Protein AF-A0A8J9X2H6-F1 (afdb_monomer_lite)

Radius of gyration: 28.1 Å; chains: 1; bounding box: 80×63×54 Å

Sequence (136 aa):
MGRGGGTNQHAGNLWYRALLQHYRLAYTQAPKFDKAQLARNLTNYIRLCGGRFLQKGTLAQPPGAVSVHRHGNGGDCYYEVGDVRARLKVTQVLREEPPNTRKRRRTRTEEETTNAPLTAAAMFEQHQQQSSAQKR

Secondary structure (DSSP, 8-state):
----HHHHTSHHHHHHHHHHHHHHHHHHHS-HHHHHHHHHHHHHHHHHTT---EEEE-SSPPTT---EEE-STT--EEEEPPHHHHHHHHHHHHHSPPTTSTTSSSSSSSSSSS-----HHHHHHHHHHHHTSS--

Organism: Phaeodactylum tricornutum (NCBI:txid2850)

Structure (mmCIF, N/CA/C/O backbone):
data_AF-A0A8J9X2H6-F1
#
_entry.id   AF-A0A8J9X2H6-F1
#
loop_
_atom_site.group_PDB
_atom_site.id
_atom_site.type_symbol
_atom_site.label_atom_id
_atom_site.label_alt_id
_atom_site.label_comp_id
_atom_site.label_asym_id
_atom_site.label_entity_id
_atom_site.label_seq_id
_atom_site.pdbx_PDB_ins_code
_atom_site.Cartn_x
_atom_site.Cartn_y
_atom_site.Cartn_z
_atom_site.occupancy
_atom_site.B_iso_or_equiv
_atom_site.auth_seq_id
_atom_site.auth_comp_id
_atom_site.auth_asym_id
_atom_site.auth_atom_id
_atom_site.pdbx_PDB_model_num
ATOM 1 N N . MET A 1 1 ? 10.803 5.133 -2.385 1.00 54.25 1 MET A N 1
ATOM 2 C CA . MET A 1 1 ? 9.965 4.868 -3.575 1.00 54.25 1 MET A CA 1
ATOM 3 C C . MET A 1 1 ? 9.323 6.165 -4.038 1.00 54.25 1 MET A C 1
ATOM 5 O O . MET A 1 1 ? 8.694 6.838 -3.234 1.00 54.25 1 MET A O 1
ATOM 9 N N . GLY A 1 2 ? 9.618 6.558 -5.277 1.00 45.28 2 GLY A N 1
ATOM 10 C CA . GLY A 1 2 ? 9.541 7.938 -5.756 1.00 45.28 2 GLY A CA 1
ATOM 11 C C . GLY A 1 2 ? 8.137 8.531 -5.865 1.00 45.28 2 GLY A C 1
ATOM 12 O O . GLY A 1 2 ? 7.174 7.853 -6.212 1.00 45.28 2 GLY A O 1
ATOM 13 N N . ARG A 1 3 ? 8.065 9.840 -5.616 1.00 51.09 3 ARG A N 1
ATOM 14 C CA . ARG A 1 3 ? 6.912 10.720 -5.851 1.00 51.09 3 ARG A CA 1
ATOM 15 C C . ARG A 1 3 ? 6.982 11.343 -7.260 1.00 51.09 3 ARG A C 1
ATOM 17 O O . ARG A 1 3 ? 6.713 12.524 -7.420 1.00 51.09 3 ARG A O 1
ATOM 24 N N . GLY A 1 4 ? 7.419 10.576 -8.263 1.00 58.62 4 GLY A N 1
ATOM 25 C CA . GLY A 1 4 ? 7.550 11.045 -9.649 1.00 58.62 4 GLY A CA 1
ATOM 26 C C . GLY A 1 4 ? 6.244 10.891 -10.434 1.00 58.62 4 GLY A C 1
ATOM 27 O O . GLY A 1 4 ? 5.536 9.898 -10.257 1.00 58.62 4 GLY A O 1
ATOM 28 N N . GLY A 1 5 ? 5.924 11.854 -11.305 1.00 57.06 5 GLY A N 1
ATOM 29 C CA . GLY A 1 5 ? 4.678 11.878 -12.088 1.00 57.06 5 GLY A CA 1
ATOM 30 C C . GLY A 1 5 ? 4.460 10.637 -12.966 1.00 57.06 5 GLY A C 1
ATOM 31 O O . GLY A 1 5 ? 3.371 10.072 -12.946 1.00 57.06 5 GLY A O 1
ATOM 32 N N . GLY A 1 6 ? 5.508 10.145 -13.641 1.00 64.56 6 GLY A N 1
ATOM 33 C CA . GLY A 1 6 ? 5.401 9.017 -14.580 1.00 64.56 6 GLY A CA 1
ATOM 34 C C . GLY A 1 6 ? 5.119 7.658 -13.927 1.00 64.56 6 GLY A C 1
ATOM 35 O O . GLY A 1 6 ? 4.349 6.860 -14.449 1.00 64.56 6 GLY A O 1
ATOM 36 N N . THR A 1 7 ? 5.669 7.385 -12.740 1.00 71.81 7 THR A N 1
ATOM 37 C CA . THR A 1 7 ? 5.435 6.101 -12.052 1.00 71.81 7 THR A CA 1
ATOM 38 C C . THR A 1 7 ? 4.020 6.017 -11.478 1.00 71.81 7 THR A C 1
ATOM 40 O O . THR A 1 7 ? 3.445 4.934 -11.416 1.00 71.81 7 THR A O 1
ATOM 43 N N . ASN A 1 8 ? 3.427 7.144 -11.074 1.00 72.50 8 ASN A N 1
ATOM 44 C CA . ASN A 1 8 ? 2.105 7.155 -10.441 1.00 72.50 8 ASN A CA 1
ATOM 45 C C . ASN A 1 8 ? 0.957 6.766 -11.387 1.00 72.50 8 ASN A C 1
ATOM 47 O O . ASN A 1 8 ? -0.059 6.282 -10.895 1.00 72.50 8 ASN A O 1
ATOM 51 N N . GLN A 1 9 ? 1.115 6.957 -12.699 1.00 80.19 9 GLN A N 1
ATOM 52 C CA . GLN A 1 9 ? 0.076 6.677 -13.701 1.00 80.19 9 GLN A CA 1
ATOM 53 C C . GLN A 1 9 ? 0.124 5.253 -14.273 1.00 80.19 9 GLN A C 1
ATOM 55 O O . GLN A 1 9 ? -0.757 4.867 -15.032 1.00 80.19 9 GLN A O 1
ATOM 60 N N . HIS A 1 10 ? 1.120 4.447 -13.901 1.00 84.69 10 HIS A N 1
ATOM 61 C CA . HIS A 1 10 ? 1.201 3.060 -14.350 1.00 84.69 10 HIS A CA 1
ATOM 62 C C . HIS A 1 10 ? -0.031 2.261 -13.889 1.00 84.69 10 HIS A C 1
ATOM 64 O O . HIS A 1 10 ? -0.386 2.318 -12.708 1.00 84.69 10 HIS A O 1
ATOM 70 N N . ALA A 1 11 ? -0.634 1.462 -14.777 1.00 86.44 11 ALA A N 1
ATOM 71 C CA . ALA A 1 11 ? -1.853 0.689 -14.502 1.00 86.44 11 ALA A CA 1
ATOM 72 C C . ALA A 1 11 ? -1.771 -0.122 -13.194 1.00 86.44 11 ALA A C 1
ATOM 74 O O . ALA A 1 11 ? -2.668 -0.050 -12.355 1.00 86.44 11 ALA A O 1
ATOM 75 N N . GLY A 1 12 ? -0.643 -0.800 -12.953 1.00 88.12 12 GLY A N 1
ATOM 76 C CA . GLY A 1 12 ? -0.418 -1.538 -11.703 1.00 88.12 12 GLY A CA 1
ATOM 77 C C . GLY A 1 12 ? -0.431 -0.657 -10.444 1.00 88.12 12 GLY A C 1
ATOM 78 O O . GLY A 1 12 ? -0.926 -1.080 -9.405 1.00 88.12 12 GLY A O 1
ATOM 79 N N . ASN A 1 13 ? 0.053 0.588 -10.526 1.00 88.94 13 ASN A N 1
ATOM 80 C CA . ASN A 1 13 ? 0.032 1.525 -9.399 1.00 88.94 13 ASN A CA 1
ATOM 81 C C . ASN A 1 13 ? -1.357 2.150 -9.188 1.00 88.94 13 ASN A C 1
ATOM 83 O O . ASN A 1 13 ? -1.709 2.448 -8.046 1.00 88.94 13 ASN A O 1
ATOM 87 N N . LEU A 1 14 ? -2.149 2.317 -10.252 1.00 88.81 14 LEU A N 1
ATOM 88 C CA . LEU A 1 14 ? -3.553 2.731 -10.164 1.00 88.81 14 LEU A CA 1
ATOM 89 C C . LEU A 1 14 ? -4.400 1.646 -9.490 1.00 88.81 14 LEU A C 1
ATOM 91 O O . LEU A 1 14 ? -5.062 1.927 -8.491 1.00 88.81 14 LEU A O 1
ATOM 95 N N . TRP A 1 15 ? -4.300 0.403 -9.971 1.00 91.50 15 TRP A N 1
ATOM 96 C CA . TRP A 1 15 ? -4.974 -0.753 -9.377 1.00 91.50 15 TRP A CA 1
ATOM 97 C C . TRP A 1 15 ? -4.586 -0.939 -7.906 1.00 91.50 15 TRP A C 1
ATOM 99 O O . TRP A 1 15 ? -5.450 -1.041 -7.039 1.00 91.50 15 TRP A O 1
ATOM 109 N N . TYR A 1 16 ? -3.286 -0.875 -7.605 1.00 91.12 16 TYR A N 1
ATOM 110 C CA . TYR A 1 16 ? -2.761 -0.948 -6.243 1.00 91.12 16 TYR A CA 1
ATOM 111 C C . TYR A 1 16 ? -3.386 0.102 -5.308 1.00 91.12 16 TYR A C 1
ATOM 113 O O . TYR A 1 16 ? -3.771 -0.217 -4.183 1.00 91.12 16 TYR A O 1
ATOM 121 N N . ARG A 1 17 ? -3.515 1.357 -5.759 1.00 89.75 17 ARG A N 1
ATOM 122 C CA . ARG A 1 17 ? -4.131 2.428 -4.959 1.00 89.75 17 ARG A CA 1
ATOM 123 C C . ARG A 1 17 ? -5.633 2.222 -4.783 1.00 89.75 17 ARG A C 1
ATOM 125 O O . ARG A 1 17 ? -6.123 2.433 -3.678 1.00 89.75 17 ARG A O 1
ATOM 132 N N . ALA A 1 18 ? -6.341 1.808 -5.834 1.00 90.00 18 ALA A N 1
ATOM 133 C CA . ALA A 1 18 ? -7.770 1.510 -5.763 1.00 90.00 18 ALA A CA 1
ATOM 134 C C . ALA A 1 18 ? -8.047 0.387 -4.753 1.00 90.00 18 ALA A C 1
ATOM 136 O O . ALA A 1 18 ? -8.854 0.562 -3.843 1.00 90.00 18 ALA A O 1
ATOM 137 N N . LEU A 1 19 ? -7.284 -0.709 -4.833 1.00 93.12 19 LEU A N 1
ATOM 138 C CA . LEU A 1 19 ? -7.353 -1.818 -3.887 1.00 93.12 19 LEU A CA 1
ATOM 139 C C . LEU A 1 19 ? -7.182 -1.332 -2.442 1.00 93.12 19 LEU A C 1
ATOM 141 O O . LEU A 1 19 ? -8.035 -1.584 -1.597 1.00 93.12 19 LEU A O 1
ATOM 145 N N . LEU A 1 20 ? -6.106 -0.598 -2.144 1.00 92.56 20 LEU A N 1
ATOM 146 C CA . LEU A 1 20 ? -5.853 -0.134 -0.777 1.00 92.56 20 LEU A CA 1
ATOM 147 C C . LEU A 1 20 ? -6.887 0.882 -0.283 1.00 92.56 20 LEU A C 1
ATOM 149 O O . LEU A 1 20 ? -7.167 0.924 0.914 1.00 92.56 20 LEU A O 1
ATOM 153 N N . GLN A 1 21 ? -7.484 1.667 -1.179 1.00 90.81 21 GLN A N 1
ATOM 154 C CA . GLN A 1 21 ? -8.560 2.584 -0.821 1.00 90.81 21 GLN A CA 1
ATOM 155 C C . GLN A 1 21 ? -9.797 1.832 -0.306 1.00 90.81 21 GLN A C 1
ATOM 157 O O . GLN A 1 21 ? -10.403 2.284 0.665 1.00 90.81 21 GLN A O 1
ATOM 162 N N . HIS A 1 22 ? -10.130 0.672 -0.883 1.00 91.62 22 HIS A N 1
ATOM 163 C CA . HIS A 1 22 ? -11.238 -0.164 -0.406 1.00 91.62 22 HIS A CA 1
ATOM 164 C C . HIS A 1 22 ? -11.007 -0.698 1.017 1.00 91.62 22 HIS A C 1
ATOM 166 O O . HIS A 1 22 ? -11.924 -0.697 1.833 1.00 91.62 22 HIS A O 1
ATOM 172 N N . TYR A 1 23 ? -9.772 -1.080 1.356 1.00 91.81 23 TYR A N 1
ATOM 173 C CA . TYR A 1 23 ? -9.428 -1.613 2.685 1.00 91.81 23 TYR A CA 1
ATOM 174 C C . TYR A 1 23 ? -9.074 -0.541 3.723 1.00 91.81 23 TYR A C 1
ATOM 176 O O . TYR A 1 23 ? -8.824 -0.861 4.888 1.00 91.81 23 TYR A O 1
ATOM 184 N N . ARG A 1 24 ? -9.056 0.739 3.334 1.00 90.44 24 ARG A N 1
ATOM 185 C CA . ARG A 1 24 ? -8.646 1.840 4.212 1.00 90.44 24 ARG A CA 1
ATOM 186 C C . ARG A 1 24 ? -9.519 1.938 5.460 1.00 90.44 24 ARG A C 1
ATOM 188 O O . ARG A 1 24 ? -8.981 2.054 6.556 1.00 90.44 24 ARG A O 1
ATOM 195 N N . LEU A 1 25 ? -10.842 1.871 5.302 1.00 89.81 25 LEU A N 1
ATOM 196 C CA . LEU A 1 25 ? -11.776 1.992 6.425 1.00 89.81 25 LEU A CA 1
ATOM 197 C C . LEU A 1 25 ? -11.553 0.876 7.455 1.00 89.81 25 LEU A C 1
ATOM 199 O O . LEU A 1 25 ? -11.395 1.161 8.642 1.00 89.81 25 LEU A O 1
ATOM 203 N N . ALA A 1 26 ? -11.432 -0.366 6.976 1.00 90.19 26 ALA A N 1
ATOM 204 C CA . ALA A 1 26 ? -11.126 -1.525 7.807 1.00 90.19 26 ALA A CA 1
ATOM 205 C C . ALA A 1 26 ? -9.788 -1.356 8.546 1.00 90.19 26 ALA A C 1
ATOM 207 O O . ALA A 1 26 ? -9.705 -1.602 9.745 1.00 90.19 26 ALA A O 1
ATOM 208 N N . TYR A 1 27 ? -8.748 -0.855 7.871 1.00 92.00 27 TYR A N 1
ATOM 209 C CA . TYR A 1 27 ? -7.449 -0.596 8.500 1.00 92.00 27 TYR A CA 1
ATOM 210 C C . TYR A 1 27 ? -7.508 0.503 9.574 1.00 92.00 27 TYR A C 1
ATOM 212 O O . TYR A 1 27 ? -6.829 0.412 10.601 1.00 92.00 27 TYR A O 1
ATOM 220 N N . THR A 1 28 ? -8.294 1.559 9.357 1.00 89.50 28 THR A N 1
ATOM 221 C CA . THR A 1 28 ? -8.429 2.656 10.322 1.00 89.50 28 THR A CA 1
ATOM 222 C C . THR A 1 28 ? -9.140 2.200 11.594 1.00 89.50 28 THR A C 1
ATOM 224 O O . THR A 1 28 ? -8.666 2.528 12.683 1.00 89.50 28 THR A O 1
ATOM 227 N N . GLN A 1 29 ? -10.215 1.420 11.448 1.00 91.12 29 GLN A N 1
ATOM 228 C CA . GLN A 1 29 ? -11.044 0.919 12.551 1.00 91.12 29 GLN A CA 1
ATOM 229 C C . GLN A 1 29 ? -10.423 -0.274 13.295 1.00 91.12 29 GLN A C 1
ATOM 231 O O . GLN A 1 29 ? -10.745 -0.502 14.457 1.00 91.12 29 GLN A O 1
ATOM 236 N N . ALA A 1 30 ? -9.517 -1.018 12.656 1.00 90.62 30 ALA A N 1
ATOM 237 C CA . ALA A 1 30 ? -8.884 -2.191 13.248 1.00 90.62 30 ALA A CA 1
ATOM 238 C C . ALA A 1 30 ? -8.025 -1.868 14.495 1.00 90.62 30 ALA A C 1
ATOM 240 O O . ALA A 1 30 ? -7.421 -0.792 14.579 1.00 90.62 30 ALA A O 1
ATOM 241 N N . PRO A 1 31 ? -7.868 -2.810 15.442 1.00 91.81 31 PRO A N 1
ATOM 242 C CA . PRO A 1 31 ? -6.894 -2.708 16.527 1.00 91.81 31 PRO A CA 1
ATOM 243 C C . PRO A 1 31 ? -5.447 -2.858 16.021 1.00 91.81 31 PRO A C 1
ATOM 245 O O . PRO A 1 31 ? -5.182 -3.280 14.895 1.00 91.81 31 PRO A O 1
ATOM 248 N N . LYS A 1 32 ? -4.460 -2.506 16.860 1.00 86.38 32 LYS A N 1
ATOM 249 C CA . LYS A 1 32 ? -3.030 -2.464 16.478 1.00 86.38 32 LYS A CA 1
ATOM 250 C C . LYS A 1 32 ? -2.510 -3.789 15.900 1.00 86.38 32 LYS A C 1
ATOM 252 O O . LYS A 1 32 ? -1.732 -3.756 14.946 1.00 86.38 32 LYS A O 1
ATOM 257 N N . PHE A 1 33 ? -2.923 -4.922 16.468 1.00 86.12 33 PHE A N 1
ATOM 258 C CA . PHE A 1 33 ? -2.525 -6.254 16.003 1.00 86.12 33 PHE A CA 1
ATOM 259 C C . PHE A 1 33 ? -3.066 -6.545 14.595 1.00 86.12 33 PHE A C 1
ATOM 261 O O . PHE A 1 33 ? -2.305 -6.884 13.687 1.00 86.12 33 PHE A O 1
ATOM 268 N N . ASP A 1 34 ? -4.352 -6.281 14.380 1.00 90.44 34 ASP A N 1
ATOM 269 C CA . ASP A 1 34 ? -5.023 -6.531 13.105 1.00 90.44 34 ASP A CA 1
ATOM 270 C C . ASP A 1 34 ? -4.509 -5.630 11.987 1.00 90.44 34 ASP A C 1
ATOM 272 O O . ASP A 1 34 ? -4.407 -6.070 10.847 1.00 90.44 34 ASP A O 1
ATOM 276 N N . LYS A 1 35 ? -4.071 -4.402 12.293 1.00 90.06 35 LYS A N 1
ATOM 277 C CA . LYS A 1 35 ? -3.403 -3.535 11.303 1.00 90.06 35 LYS A CA 1
ATOM 278 C C . LYS A 1 35 ? -2.161 -4.198 10.710 1.00 90.06 35 LYS A C 1
ATOM 280 O O . LYS A 1 35 ? -1.921 -4.096 9.505 1.00 90.06 35 LYS A O 1
ATOM 285 N N . ALA A 1 36 ? -1.369 -4.877 11.540 1.00 90.62 36 ALA A N 1
ATOM 286 C CA . ALA A 1 36 ? -0.176 -5.577 11.078 1.00 90.62 36 ALA A CA 1
ATOM 287 C C . ALA A 1 36 ? -0.538 -6.795 10.216 1.00 90.62 36 ALA A C 1
ATOM 289 O O . ALA A 1 36 ? 0.083 -7.002 9.170 1.00 90.62 36 ALA A O 1
ATOM 290 N N . GLN A 1 37 ? -1.559 -7.560 10.612 1.00 93.94 37 GLN A N 1
ATOM 291 C CA . GLN A 1 37 ? -2.039 -8.712 9.842 1.00 93.94 37 GLN A CA 1
ATOM 292 C C . GLN A 1 37 ? -2.662 -8.294 8.509 1.00 93.94 37 GLN A C 1
ATOM 294 O O . GLN A 1 37 ? -2.297 -8.821 7.462 1.00 93.94 37 GLN A O 1
ATOM 299 N N . LEU A 1 38 ? -3.514 -7.271 8.513 1.00 93.44 38 LEU A N 1
ATOM 300 C CA . LEU A 1 38 ? -4.142 -6.730 7.313 1.00 93.44 38 LEU A CA 1
ATOM 301 C C . LEU A 1 38 ? -3.092 -6.244 6.305 1.00 93.44 38 LEU A C 1
ATOM 303 O O . LEU A 1 38 ? -3.173 -6.564 5.121 1.00 93.44 38 LEU A O 1
ATOM 307 N N . ALA A 1 39 ? -2.054 -5.541 6.768 1.00 93.25 39 ALA A N 1
ATOM 308 C CA . ALA A 1 39 ? -0.961 -5.103 5.902 1.00 93.25 39 ALA A CA 1
ATOM 309 C C . ALA A 1 39 ? -0.168 -6.279 5.300 1.00 93.25 39 ALA A C 1
ATOM 311 O O . ALA A 1 39 ? 0.218 -6.227 4.128 1.00 93.25 39 ALA A O 1
ATOM 312 N N . ARG A 1 40 ? 0.072 -7.344 6.079 1.00 94.25 40 ARG A N 1
ATOM 313 C CA . ARG A 1 40 ? 0.708 -8.578 5.586 1.00 94.25 40 ARG A CA 1
ATOM 314 C C . ARG A 1 40 ? -0.152 -9.254 4.520 1.00 94.25 40 ARG A C 1
ATOM 316 O O . ARG A 1 40 ? 0.352 -9.534 3.436 1.00 94.25 40 ARG A O 1
ATOM 323 N N . ASN A 1 41 ? -1.436 -9.442 4.803 1.00 95.19 41 ASN A N 1
ATOM 324 C CA . ASN A 1 41 ? -2.378 -10.111 3.909 1.00 95.19 41 ASN A CA 1
ATOM 325 C C . ASN A 1 41 ? -2.521 -9.360 2.583 1.00 95.19 41 ASN A C 1
ATOM 327 O O . ASN A 1 41 ? -2.413 -9.970 1.525 1.00 95.19 41 ASN A O 1
ATOM 331 N N . LEU A 1 42 ? -2.651 -8.031 2.624 1.00 94.75 42 LEU A N 1
ATOM 332 C CA . LEU A 1 42 ? -2.707 -7.201 1.417 1.00 94.75 42 LEU A CA 1
ATOM 333 C C . LEU A 1 42 ? -1.418 -7.282 0.596 1.00 94.75 42 LEU A C 1
ATOM 335 O O . LEU A 1 42 ? -1.474 -7.365 -0.627 1.00 94.75 42 LEU A O 1
ATOM 339 N N . THR A 1 43 ? -0.254 -7.295 1.251 1.00 95.06 43 THR A N 1
ATOM 340 C CA . THR A 1 43 ? 1.034 -7.443 0.552 1.00 95.06 43 THR A CA 1
ATOM 341 C C . THR A 1 43 ? 1.117 -8.786 -0.177 1.00 95.06 43 THR A C 1
ATOM 343 O O . THR A 1 43 ? 1.528 -8.828 -1.337 1.00 95.06 43 THR A O 1
ATOM 346 N N . ASN A 1 44 ? 0.691 -9.867 0.479 1.00 94.38 44 ASN A N 1
ATOM 347 C CA . ASN A 1 44 ? 0.678 -11.205 -0.109 1.00 94.38 44 ASN A CA 1
ATOM 348 C C . ASN A 1 44 ? -0.329 -11.313 -1.255 1.00 94.38 44 ASN A C 1
ATOM 350 O O . ASN A 1 44 ? 0.008 -11.840 -2.309 1.00 94.38 44 ASN A O 1
ATOM 354 N N . TYR A 1 45 ? -1.528 -10.757 -1.077 1.00 95.19 45 TYR A N 1
ATOM 355 C CA . TYR A 1 45 ? -2.559 -10.726 -2.108 1.00 95.19 45 TYR A CA 1
ATOM 356 C C . TYR A 1 45 ? -2.081 -10.004 -3.373 1.00 95.19 45 TYR A C 1
ATOM 358 O O . TYR A 1 45 ? -2.200 -10.537 -4.470 1.00 95.19 45 TYR A O 1
ATOM 366 N N . ILE A 1 46 ? -1.443 -8.836 -3.229 1.00 93.69 46 ILE A N 1
ATOM 367 C CA . ILE A 1 46 ? -0.882 -8.093 -4.367 1.00 93.69 46 ILE A CA 1
ATOM 368 C C . ILE A 1 46 ? 0.123 -8.947 -5.146 1.00 93.69 46 ILE A C 1
ATOM 370 O O . ILE A 1 46 ? 0.092 -8.940 -6.373 1.00 93.69 46 ILE A O 1
ATOM 374 N N . ARG A 1 47 ? 0.990 -9.693 -4.454 1.00 91.88 47 ARG A N 1
ATOM 375 C CA . ARG A 1 47 ? 1.954 -10.591 -5.104 1.00 91.88 47 ARG A CA 1
ATOM 376 C C . ARG A 1 47 ? 1.292 -11.784 -5.775 1.00 91.88 47 ARG A C 1
ATOM 378 O O . ARG A 1 47 ? 1.700 -12.147 -6.871 1.00 91.88 47 ARG A O 1
ATOM 385 N N . LEU A 1 48 ? 0.267 -12.360 -5.149 1.00 92.69 48 LEU A N 1
ATOM 386 C CA . LEU A 1 48 ? -0.511 -13.455 -5.728 1.00 92.69 48 LEU A CA 1
ATOM 387 C C . LEU A 1 48 ? -1.189 -13.023 -7.037 1.00 92.69 48 LEU A C 1
ATOM 389 O O . LEU A 1 48 ? -1.234 -13.793 -7.988 1.00 92.69 48 LEU A O 1
ATOM 393 N N . CYS A 1 49 ? -1.627 -11.765 -7.124 1.00 91.88 49 CYS A N 1
ATOM 394 C CA . CYS A 1 49 ? -2.139 -11.157 -8.354 1.00 91.88 49 CYS A CA 1
ATOM 395 C C . CYS A 1 49 ? -1.043 -10.781 -9.377 1.00 91.88 49 CYS A C 1
ATOM 397 O O . CYS A 1 49 ? -1.327 -10.064 -10.333 1.00 91.88 49 CYS A O 1
ATOM 399 N N . GLY A 1 50 ? 0.215 -11.191 -9.173 1.00 89.50 50 GLY A N 1
ATOM 400 C CA . GLY A 1 50 ? 1.349 -10.860 -10.046 1.00 89.50 50 GLY A CA 1
ATOM 401 C C . GLY A 1 50 ? 1.918 -9.447 -9.851 1.00 89.50 50 GLY A C 1
ATOM 402 O O . GLY A 1 50 ? 2.773 -9.002 -10.618 1.00 89.50 50 GLY A O 1
ATOM 403 N N . GLY A 1 51 ? 1.465 -8.713 -8.832 1.00 88.69 51 GLY A N 1
ATOM 404 C CA . GLY A 1 51 ? 1.954 -7.378 -8.506 1.00 88.69 51 GLY A CA 1
ATOM 405 C C . GLY A 1 51 ? 3.345 -7.404 -7.874 1.00 88.69 51 GLY A C 1
ATOM 406 O O . GLY A 1 51 ? 3.636 -8.211 -6.992 1.00 88.69 51 GLY A O 1
ATOM 407 N N . ARG A 1 52 ? 4.214 -6.474 -8.288 1.00 89.25 52 ARG A N 1
ATOM 408 C CA . ARG A 1 52 ? 5.611 -6.417 -7.833 1.00 89.25 52 ARG A CA 1
ATOM 409 C C . ARG A 1 52 ? 5.946 -5.078 -7.201 1.00 89.25 52 ARG A C 1
ATOM 411 O O . ARG A 1 52 ? 5.590 -4.012 -7.705 1.00 89.25 52 ARG A O 1
ATOM 418 N N . PHE A 1 53 ? 6.671 -5.126 -6.088 1.00 88.56 53 PHE A N 1
ATOM 419 C CA . PHE A 1 53 ? 7.117 -3.928 -5.392 1.00 88.56 53 PHE A CA 1
ATOM 420 C C . PHE A 1 53 ? 8.526 -3.581 -5.856 1.00 88.56 53 PHE A C 1
ATOM 422 O O . PHE A 1 53 ? 9.499 -4.172 -5.406 1.00 88.56 53 PHE A O 1
ATOM 429 N N . LEU A 1 54 ? 8.628 -2.612 -6.761 1.00 86.69 54 LEU A N 1
ATOM 430 C CA . LEU A 1 54 ? 9.897 -2.233 -7.376 1.00 86.69 54 LEU A CA 1
ATOM 431 C C . LEU A 1 54 ? 10.452 -0.936 -6.789 1.00 86.69 54 LEU A C 1
ATOM 433 O O . LEU A 1 54 ? 9.723 0.042 -6.600 1.00 86.69 54 LEU A O 1
ATOM 437 N N . GLN A 1 55 ? 11.753 -0.914 -6.521 1.00 84.00 55 GLN A N 1
ATOM 438 C CA . GLN A 1 55 ? 12.498 0.267 -6.098 1.00 84.00 55 GLN A CA 1
ATOM 439 C C . GLN A 1 55 ? 13.543 0.596 -7.163 1.00 84.00 55 GLN A C 1
ATOM 441 O O . GLN A 1 55 ? 14.297 -0.272 -7.591 1.00 84.00 55 GLN A O 1
ATOM 446 N N . LYS A 1 56 ? 13.579 1.866 -7.580 1.00 79.31 56 LYS A N 1
ATOM 447 C CA . LYS A 1 56 ? 14.611 2.380 -8.481 1.00 79.31 56 LYS A CA 1
ATOM 448 C C . LYS A 1 56 ? 15.965 2.349 -7.765 1.00 79.31 56 LYS A C 1
ATOM 450 O O . LYS A 1 56 ? 16.048 2.792 -6.613 1.00 79.31 56 LYS A O 1
ATOM 455 N N . GLY A 1 57 ? 16.977 1.829 -8.442 1.00 72.38 57 GLY A N 1
ATOM 456 C CA . GLY A 1 57 ? 18.375 1.809 -8.040 1.00 72.38 57 GLY A CA 1
ATOM 457 C C . GLY A 1 57 ? 19.282 2.247 -9.186 1.00 72.38 57 GLY A C 1
ATOM 458 O O . GLY A 1 57 ? 18.829 2.500 -10.303 1.00 72.38 57 GLY A O 1
ATOM 459 N N . THR A 1 58 ? 20.567 2.341 -8.880 1.00 65.50 58 THR A N 1
ATOM 460 C CA . THR A 1 58 ? 21.654 2.445 -9.855 1.00 65.50 58 THR A CA 1
ATOM 461 C C . THR A 1 58 ? 22.341 1.083 -9.971 1.00 65.50 58 THR A C 1
ATOM 463 O O . THR A 1 58 ? 22.224 0.247 -9.076 1.00 65.50 58 THR A O 1
ATOM 466 N N . LEU A 1 59 ? 23.044 0.827 -11.079 1.00 59.09 59 LEU A N 1
ATOM 467 C CA . LEU A 1 59 ? 23.722 -0.455 -11.354 1.00 59.09 59 LEU A CA 1
ATOM 468 C C . LEU A 1 59 ? 24.780 -0.859 -10.304 1.00 59.09 59 LEU A C 1
ATOM 470 O O . LEU A 1 59 ? 25.249 -1.995 -10.331 1.00 59.09 59 LEU A O 1
ATOM 474 N N . ALA A 1 60 ? 25.116 0.027 -9.360 1.00 58.41 60 ALA A N 1
ATOM 475 C CA . ALA A 1 60 ? 25.809 -0.322 -8.125 1.00 58.41 60 ALA A CA 1
ATOM 476 C C . ALA A 1 60 ? 24.885 -1.203 -7.262 1.00 58.41 60 ALA A C 1
ATOM 478 O O . ALA A 1 60 ? 24.078 -0.721 -6.468 1.00 58.41 60 ALA A O 1
ATOM 479 N N . GLN A 1 61 ? 24.952 -2.510 -7.507 1.00 56.50 61 GLN A N 1
ATOM 480 C CA . GLN A 1 61 ? 24.139 -3.535 -6.864 1.00 56.50 61 GLN A CA 1
ATOM 481 C C . GLN A 1 61 ? 24.167 -3.392 -5.333 1.00 56.50 61 GLN A C 1
ATOM 483 O O . GLN A 1 61 ? 25.243 -3.470 -4.739 1.00 56.50 61 GLN A O 1
ATOM 488 N N . PRO A 1 62 ? 23.016 -3.256 -4.652 1.00 53.78 62 PRO A N 1
ATOM 489 C CA . PRO A 1 62 ? 22.963 -3.600 -3.244 1.00 53.78 62 PRO A CA 1
ATOM 490 C C . PRO A 1 62 ? 23.117 -5.130 -3.121 1.00 53.78 62 PRO A C 1
ATOM 492 O O . PRO A 1 62 ? 22.419 -5.861 -3.835 1.00 53.78 62 PRO A O 1
ATOM 495 N N . PRO A 1 63 ? 24.004 -5.639 -2.248 1.00 51.78 63 PRO A N 1
ATOM 496 C CA . PRO A 1 63 ? 24.132 -7.076 -2.022 1.00 51.78 63 PRO A CA 1
ATOM 497 C C . PRO A 1 63 ? 22.773 -7.651 -1.584 1.00 51.78 63 PRO A C 1
ATOM 499 O O . PRO A 1 63 ? 22.182 -7.186 -0.610 1.00 51.78 63 PRO A O 1
ATOM 502 N N . GLY A 1 64 ? 22.250 -8.620 -2.347 1.00 55.25 64 GLY A N 1
ATOM 503 C CA . GLY A 1 64 ? 20.964 -9.287 -2.082 1.00 55.25 64 GLY A CA 1
ATOM 504 C C . GLY A 1 64 ? 19.793 -8.943 -3.020 1.00 55.25 64 GLY A C 1
ATOM 505 O O . GLY A 1 64 ? 18.662 -9.339 -2.739 1.00 55.25 64 GLY A O 1
ATOM 506 N N . ALA A 1 65 ? 20.007 -8.222 -4.128 1.00 57.62 65 ALA A N 1
ATOM 507 C CA . ALA A 1 65 ? 18.958 -7.994 -5.129 1.00 57.62 65 ALA A CA 1
ATOM 508 C C . ALA A 1 65 ? 18.706 -9.250 -5.995 1.00 57.62 65 ALA A C 1
ATOM 510 O O . ALA A 1 65 ? 19.525 -9.611 -6.831 1.00 57.62 65 ALA A O 1
ATOM 511 N N . VAL A 1 66 ? 17.544 -9.888 -5.820 1.00 55.28 66 VAL A N 1
ATOM 512 C CA . VAL A 1 66 ? 17.172 -11.162 -6.479 1.00 55.28 66 VAL A CA 1
ATOM 513 C C . VAL A 1 66 ? 16.742 -10.986 -7.946 1.00 55.28 66 VAL A C 1
ATOM 515 O O . VAL A 1 66 ? 16.792 -11.928 -8.732 1.00 55.28 66 VAL A O 1
ATOM 518 N N . SER A 1 67 ? 16.304 -9.794 -8.364 1.00 59.53 67 SER A N 1
ATOM 519 C CA . SER A 1 67 ? 15.860 -9.557 -9.747 1.00 59.53 67 SER A CA 1
ATOM 520 C C . SER A 1 67 ? 15.992 -8.094 -10.146 1.00 59.53 67 SER A C 1
ATOM 522 O O . SER A 1 67 ? 15.428 -7.218 -9.487 1.00 59.53 67 SER A O 1
ATOM 524 N N . VAL A 1 68 ? 16.680 -7.834 -11.259 1.00 63.44 68 VAL A N 1
ATOM 525 C CA . VAL A 1 68 ? 16.903 -6.491 -11.808 1.00 63.44 68 VAL A CA 1
ATOM 526 C C . VAL A 1 68 ? 16.082 -6.316 -13.080 1.00 63.44 68 VAL A C 1
ATOM 528 O O . VAL A 1 68 ? 16.236 -7.057 -14.041 1.00 63.44 68 VAL A O 1
ATOM 531 N N . HIS A 1 69 ? 15.204 -5.321 -13.087 1.00 67.12 69 HIS A N 1
ATOM 532 C CA . HIS A 1 69 ? 14.410 -4.919 -14.241 1.00 67.12 69 HIS A CA 1
ATOM 533 C C . HIS A 1 69 ? 15.057 -3.673 -14.825 1.00 67.12 69 HIS A C 1
ATOM 535 O O . HIS A 1 69 ? 15.003 -2.597 -14.225 1.00 67.12 69 HIS A O 1
ATOM 541 N N . ARG A 1 70 ? 15.728 -3.827 -15.966 1.00 64.25 70 ARG A N 1
ATOM 542 C CA . ARG A 1 70 ? 16.289 -2.700 -16.712 1.00 64.25 70 ARG A CA 1
ATOM 543 C C . ARG A 1 70 ? 15.165 -2.056 -17.511 1.00 64.25 70 ARG A C 1
ATOM 545 O O . ARG A 1 70 ? 14.467 -2.752 -18.241 1.00 64.25 70 ARG A O 1
ATOM 552 N N . HIS A 1 71 ? 14.983 -0.749 -17.364 1.00 61.78 71 HIS A N 1
ATOM 553 C CA . HIS A 1 71 ? 13.962 -0.026 -18.112 1.00 61.78 71 HIS A CA 1
ATOM 554 C C . HIS A 1 71 ? 14.595 1.123 -18.898 1.00 61.78 71 HIS A C 1
ATOM 556 O O . HIS A 1 71 ? 15.137 2.059 -18.314 1.00 61.78 71 HIS A O 1
ATOM 562 N N . GLY A 1 72 ? 14.483 1.059 -20.226 1.00 61.00 72 GLY A N 1
ATOM 563 C CA . GLY A 1 72 ? 15.014 2.061 -21.150 1.00 61.00 72 GLY A CA 1
ATOM 564 C C . GLY A 1 72 ? 16.532 1.992 -21.373 1.00 61.00 72 GLY A C 1
ATOM 565 O O . GLY A 1 72 ? 17.246 1.208 -20.749 1.00 61.00 72 GLY A O 1
ATOM 566 N N . ASN A 1 73 ? 17.020 2.851 -22.274 1.00 59.91 73 ASN A N 1
ATOM 567 C CA . ASN A 1 73 ? 18.441 2.973 -22.641 1.00 59.91 73 ASN A CA 1
ATOM 568 C C . ASN A 1 73 ? 19.303 3.702 -21.587 1.00 59.91 73 ASN A C 1
ATOM 570 O O . ASN A 1 73 ? 20.520 3.743 -21.716 1.00 59.91 73 ASN A O 1
ATOM 574 N N . GLY A 1 74 ? 18.694 4.279 -20.544 1.00 60.94 74 GLY A N 1
ATOM 575 C CA . GLY A 1 74 ? 19.356 5.191 -19.599 1.00 60.94 74 GLY A CA 1
ATOM 576 C C . GLY A 1 74 ? 20.010 4.549 -18.369 1.00 60.94 74 GLY A C 1
ATOM 577 O O . GLY A 1 74 ? 20.324 5.262 -17.424 1.00 60.94 74 GLY A O 1
ATOM 578 N N . GLY A 1 75 ? 20.168 3.222 -18.319 1.00 63.12 75 GLY A N 1
ATOM 579 C CA . GLY A 1 75 ? 20.822 2.544 -17.186 1.00 63.12 75 GLY A CA 1
ATOM 580 C C . GLY A 1 75 ? 20.007 2.488 -15.883 1.00 63.12 75 GLY A C 1
ATOM 581 O O . GLY A 1 75 ? 20.499 1.972 -14.878 1.00 63.12 75 GLY A O 1
ATOM 582 N N . ASP A 1 76 ? 18.757 2.960 -15.893 1.00 69.88 76 ASP A N 1
ATOM 583 C CA . ASP A 1 76 ? 17.838 2.843 -14.763 1.00 69.88 76 ASP A CA 1
ATOM 584 C C . ASP A 1 76 ? 17.518 1.369 -14.487 1.00 69.88 76 ASP A C 1
ATOM 586 O O . ASP A 1 76 ? 16.988 0.643 -15.339 1.00 69.88 76 ASP A O 1
ATOM 590 N N . CYS A 1 77 ? 17.813 0.928 -13.266 1.00 75.56 77 CYS A N 1
ATOM 591 C CA . CYS A 1 77 ? 17.529 -0.423 -12.823 1.00 75.56 77 CYS A CA 1
ATOM 592 C C . CYS A 1 77 ? 16.490 -0.409 -11.697 1.00 75.56 77 CYS A C 1
ATOM 594 O O . CYS A 1 77 ? 16.470 0.465 -10.829 1.00 75.56 77 CYS A O 1
ATOM 596 N N . TYR A 1 78 ? 15.582 -1.376 -11.725 1.00 80.81 78 TYR A N 1
ATOM 597 C CA . TYR A 1 78 ? 14.562 -1.555 -10.703 1.00 80.81 78 TYR A CA 1
ATOM 598 C C . TYR A 1 78 ? 14.744 -2.914 -10.060 1.00 80.81 78 TYR A C 1
ATOM 600 O O . TYR A 1 78 ? 14.786 -3.926 -10.753 1.00 80.81 78 TYR A O 1
ATOM 608 N N . TYR A 1 79 ? 14.823 -2.949 -8.739 1.00 82.81 79 TYR A N 1
ATOM 609 C CA . TYR A 1 79 ? 14.906 -4.197 -7.996 1.00 82.81 79 TYR A CA 1
ATOM 610 C C . TYR A 1 79 ? 13.634 -4.435 -7.202 1.00 82.81 79 TYR A C 1
ATOM 612 O O . TYR A 1 79 ? 12.972 -3.500 -6.738 1.00 82.81 79 TYR A O 1
ATOM 620 N N . GLU A 1 80 ? 13.290 -5.707 -7.057 1.00 85.75 80 GLU A N 1
ATOM 621 C CA . GLU A 1 80 ? 12.182 -6.108 -6.208 1.00 85.75 80 GLU A CA 1
ATOM 622 C C . GLU A 1 80 ? 12.544 -5.927 -4.735 1.00 85.75 80 GLU A C 1
ATOM 624 O O . GLU A 1 80 ? 13.635 -6.287 -4.295 1.00 85.75 80 GLU A O 1
ATOM 629 N N . VAL A 1 81 ? 11.636 -5.327 -3.967 1.00 86.44 81 VAL A N 1
ATOM 630 C CA . VAL A 1 81 ? 11.835 -5.142 -2.532 1.00 86.44 81 VAL A CA 1
ATOM 631 C C . VAL A 1 81 ? 11.237 -6.295 -1.738 1.00 86.44 81 VAL A C 1
ATOM 633 O O . VAL A 1 81 ? 10.130 -6.766 -2.007 1.00 86.44 81 VAL A O 1
ATOM 636 N N . GLY A 1 82 ? 11.961 -6.693 -0.694 1.00 86.94 82 GLY A N 1
ATOM 637 C CA . GLY A 1 82 ? 11.500 -7.696 0.257 1.00 86.94 82 GLY A CA 1
ATOM 638 C C . GLY A 1 82 ? 10.305 -7.242 1.102 1.00 86.94 82 GLY A C 1
ATOM 639 O O . GLY A 1 82 ? 9.910 -6.070 1.129 1.00 86.94 82 GLY A O 1
ATOM 640 N N . ASP A 1 83 ? 9.762 -8.197 1.849 1.00 88.38 83 ASP A N 1
ATOM 641 C CA . ASP A 1 83 ? 8.486 -8.109 2.570 1.00 88.38 83 ASP A CA 1
ATOM 642 C C . ASP A 1 83 ? 8.390 -6.914 3.504 1.00 88.38 83 ASP A C 1
ATOM 644 O O . ASP A 1 83 ? 7.369 -6.233 3.549 1.00 88.38 83 ASP A O 1
ATOM 648 N N . VAL A 1 84 ? 9.463 -6.632 4.241 1.00 89.12 84 VAL A N 1
ATOM 649 C CA . VAL A 1 84 ? 9.493 -5.527 5.203 1.00 89.12 84 VAL A CA 1
ATOM 650 C C . VAL A 1 84 ? 9.194 -4.204 4.498 1.00 89.12 84 VAL A C 1
ATOM 652 O O . VAL A 1 84 ? 8.321 -3.452 4.930 1.00 89.12 84 VAL A O 1
ATOM 655 N N . ARG A 1 85 ? 9.858 -3.941 3.367 1.00 88.69 85 ARG A N 1
ATOM 656 C CA . ARG A 1 85 ? 9.691 -2.696 2.604 1.00 88.69 85 ARG A CA 1
ATOM 657 C C . ARG A 1 85 ? 8.360 -2.661 1.855 1.00 88.69 85 ARG A C 1
ATOM 659 O O . ARG A 1 85 ? 7.744 -1.598 1.784 1.00 88.69 85 ARG A O 1
ATOM 666 N N 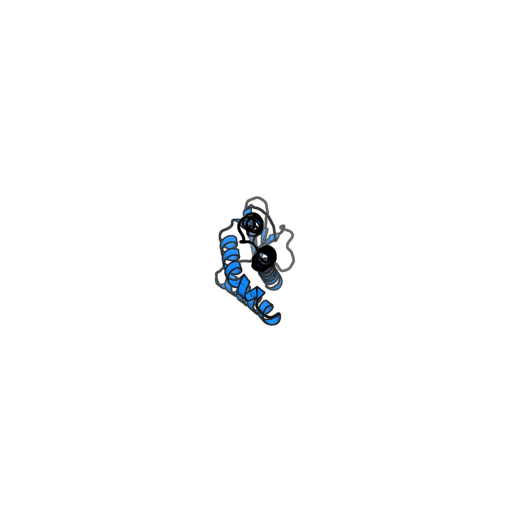. ALA A 1 86 ? 7.904 -3.799 1.334 1.00 91.62 86 ALA A N 1
ATOM 667 C CA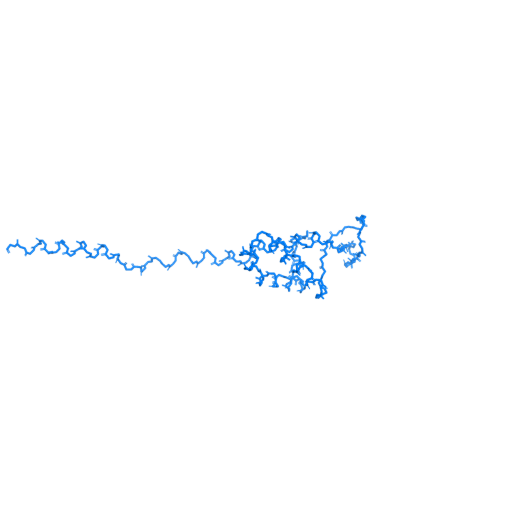 . ALA A 1 86 ? 6.601 -3.910 0.682 1.00 91.62 86 ALA A CA 1
ATOM 668 C C . ALA A 1 86 ? 5.455 -3.584 1.659 1.00 91.62 86 ALA A C 1
ATOM 670 O O . ALA A 1 86 ? 4.612 -2.734 1.363 1.00 91.62 86 ALA A O 1
ATOM 671 N N . ARG A 1 87 ? 5.495 -4.146 2.875 1.00 92.94 87 ARG A N 1
ATOM 672 C CA . ARG A 1 87 ? 4.526 -3.847 3.941 1.00 92.94 87 ARG A CA 1
ATOM 673 C C . ARG A 1 87 ? 4.547 -2.382 4.350 1.00 92.94 87 ARG A C 1
ATOM 675 O O . ARG A 1 87 ? 3.485 -1.792 4.505 1.00 92.94 87 ARG A O 1
ATOM 682 N N . LEU A 1 88 ? 5.731 -1.785 4.512 1.00 91.31 88 LEU A N 1
ATOM 683 C CA . LEU A 1 88 ? 5.852 -0.357 4.832 1.00 91.31 88 LEU A CA 1
ATOM 684 C C . LEU A 1 88 ? 5.208 0.519 3.756 1.00 91.31 88 LEU A C 1
ATOM 686 O O . LEU A 1 88 ? 4.546 1.499 4.074 1.00 91.31 88 LEU A O 1
ATOM 690 N N . LYS A 1 89 ? 5.341 0.147 2.480 1.00 90.25 89 LYS A N 1
ATOM 691 C CA . LYS A 1 89 ? 4.672 0.861 1.392 1.00 90.25 89 LYS A CA 1
ATOM 692 C C . LYS A 1 89 ? 3.148 0.736 1.475 1.00 90.25 89 LYS A C 1
ATOM 694 O O . LYS A 1 89 ? 2.460 1.742 1.335 1.00 90.25 89 LYS A O 1
ATOM 699 N N . VAL A 1 90 ? 2.627 -0.461 1.751 1.00 92.75 90 VAL A N 1
ATOM 700 C CA . VAL A 1 90 ? 1.187 -0.690 1.969 1.00 92.75 90 VAL A CA 1
ATOM 701 C C . VAL A 1 90 ? 0.666 0.126 3.151 1.00 92.75 90 VAL A C 1
ATOM 703 O O . VAL A 1 90 ? -0.304 0.865 2.999 1.00 92.75 90 VAL A O 1
ATOM 706 N N . THR A 1 91 ? 1.325 0.058 4.310 1.00 91.94 91 THR A N 1
ATOM 707 C CA . THR A 1 91 ? 0.892 0.808 5.498 1.00 91.94 91 THR A CA 1
ATOM 708 C C . THR A 1 91 ? 0.997 2.313 5.298 1.00 91.94 91 THR A C 1
ATOM 710 O O . THR A 1 91 ? 0.128 3.032 5.784 1.00 91.94 91 THR A O 1
ATOM 713 N N . GLN A 1 92 ? 1.993 2.799 4.551 1.00 90.44 92 GLN A N 1
ATOM 714 C CA . GLN A 1 92 ? 2.096 4.216 4.208 1.00 90.44 92 GLN A CA 1
ATOM 715 C C . GLN A 1 92 ? 0.867 4.690 3.429 1.00 90.44 92 GLN A C 1
ATOM 717 O O . GLN A 1 92 ? 0.267 5.695 3.791 1.00 90.44 92 GLN A O 1
ATOM 722 N N . VAL A 1 93 ? 0.444 3.944 2.406 1.00 88.69 93 VAL A N 1
ATOM 723 C CA . VAL A 1 93 ?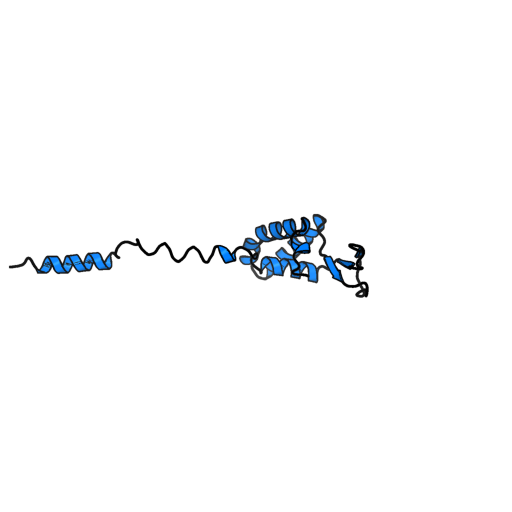 -0.728 4.301 1.588 1.00 88.69 93 VAL A CA 1
ATOM 724 C C . VAL A 1 93 ? -2.033 4.183 2.377 1.00 88.69 93 VAL A C 1
ATOM 726 O O . VAL A 1 93 ? -2.921 5.015 2.224 1.00 88.69 93 VAL A O 1
ATOM 729 N N . LEU A 1 94 ? -2.147 3.193 3.265 1.00 90.12 94 LEU A N 1
ATOM 730 C CA . LEU A 1 94 ? -3.306 3.061 4.154 1.00 90.12 94 LEU A CA 1
ATOM 731 C C . LEU A 1 94 ? -3.387 4.190 5.197 1.00 90.12 94 LEU A C 1
ATOM 733 O O . LEU A 1 94 ? -4.476 4.499 5.674 1.00 90.12 94 LEU A O 1
ATOM 737 N N . ARG A 1 95 ? -2.256 4.821 5.547 1.00 86.44 95 ARG A N 1
ATOM 738 C CA . ARG A 1 95 ? -2.198 5.977 6.458 1.00 86.44 95 ARG A CA 1
ATOM 739 C C . ARG A 1 95 ? -2.445 7.296 5.728 1.00 86.44 95 ARG A C 1
ATOM 741 O O . ARG A 1 95 ? -3.262 8.098 6.173 1.00 86.44 95 ARG A O 1
ATOM 748 N N . GLU A 1 96 ? -1.782 7.530 4.602 1.00 81.62 96 GLU A N 1
ATOM 749 C CA . GLU A 1 96 ? -1.887 8.781 3.842 1.00 81.62 96 GLU A CA 1
ATOM 750 C C . GLU A 1 96 ? -3.217 8.863 3.088 1.00 81.62 96 GLU A C 1
ATOM 752 O O . GLU A 1 96 ? -3.572 7.941 2.362 1.00 81.62 96 GLU A O 1
ATOM 757 N N . GLU A 1 97 ? -3.978 9.948 3.239 1.00 63.00 97 GLU A N 1
ATOM 758 C CA . GLU A 1 97 ? -5.136 10.175 2.366 1.00 63.00 97 GLU A CA 1
ATOM 759 C C . GLU A 1 97 ? -4.680 10.379 0.912 1.00 63.00 97 GLU A C 1
ATOM 761 O O . GLU A 1 97 ? -3.647 11.020 0.680 1.00 63.00 97 GLU A O 1
ATOM 766 N N . PRO A 1 98 ? -5.432 9.874 -0.086 1.00 62.53 98 PRO A N 1
ATOM 767 C CA . PRO A 1 98 ? -5.113 10.150 -1.476 1.00 62.53 98 PRO A CA 1
ATOM 768 C C . PRO A 1 98 ? -5.096 11.672 -1.712 1.00 62.53 98 PRO A C 1
ATOM 770 O O . PRO A 1 98 ? -5.956 12.384 -1.191 1.00 62.53 98 PRO A O 1
ATOM 773 N N . PRO A 1 99 ? -4.155 12.197 -2.521 1.00 57.69 99 PRO A N 1
ATOM 774 C CA . PRO A 1 99 ? -3.890 13.636 -2.650 1.00 57.69 99 PRO A CA 1
ATOM 775 C C . PRO A 1 99 ? -5.048 14.496 -3.202 1.00 57.69 99 PRO A C 1
ATOM 777 O O . PRO A 1 99 ? -4.862 15.691 -3.400 1.00 57.69 99 PRO A O 1
ATOM 780 N N . ASN A 1 100 ? -6.247 13.939 -3.409 1.00 52.53 100 ASN A N 1
ATOM 781 C CA . ASN A 1 100 ? -7.403 14.630 -3.981 1.00 52.53 100 ASN A CA 1
ATOM 782 C C . ASN A 1 100 ? -8.627 14.746 -3.043 1.00 52.53 100 ASN A C 1
ATOM 784 O O . ASN A 1 100 ? -9.622 15.361 -3.412 1.00 52.53 100 ASN A O 1
ATOM 788 N N . THR A 1 101 ? -8.583 14.226 -1.809 1.00 53.38 101 THR A N 1
ATOM 789 C CA . THR A 1 101 ? -9.678 14.422 -0.826 1.00 53.38 101 THR A CA 1
ATOM 790 C C . THR A 1 101 ? -9.643 15.796 -0.157 1.00 53.38 101 THR A C 1
ATOM 792 O O . THR A 1 101 ? -10.665 16.277 0.333 1.00 53.38 101 THR A O 1
ATOM 795 N N . ARG A 1 102 ? -8.495 16.487 -0.189 1.00 49.22 102 ARG A N 1
ATOM 796 C CA . ARG A 1 102 ? -8.319 17.810 0.434 1.00 49.22 102 ARG A CA 1
ATOM 797 C C . ARG A 1 102 ? -9.069 18.944 -0.272 1.00 49.22 102 ARG A C 1
ATOM 799 O O . ARG A 1 102 ? -9.354 19.945 0.377 1.00 49.22 102 ARG A O 1
ATOM 806 N N . LYS A 1 103 ? -9.437 18.798 -1.554 1.00 45.72 103 LYS A N 1
ATOM 807 C CA . LYS A 1 103 ? -10.217 19.826 -2.273 1.00 45.72 103 LYS A CA 1
ATOM 808 C C . LYS A 1 103 ? -11.705 19.848 -1.902 1.00 45.72 103 LYS A C 1
ATOM 810 O O . LYS A 1 103 ? -12.316 20.896 -2.026 1.00 45.72 103 LYS A O 1
ATOM 815 N N . ARG A 1 104 ? -12.286 18.749 -1.396 1.00 46.22 104 ARG A N 1
ATOM 816 C CA . ARG A 1 104 ? -13.735 18.686 -1.089 1.00 46.22 104 ARG A CA 1
ATOM 817 C C . ARG A 1 104 ? -14.111 19.082 0.342 1.00 46.22 104 ARG A C 1
ATOM 819 O O . ARG A 1 104 ? -15.288 19.250 0.621 1.00 46.22 104 ARG A O 1
ATOM 826 N N . ARG A 1 105 ? -13.141 19.243 1.250 1.00 47.03 105 ARG A N 1
ATOM 827 C CA . ARG A 1 105 ? -13.401 19.641 2.650 1.00 47.03 105 ARG A CA 1
ATOM 828 C C . ARG A 1 105 ? -13.320 21.147 2.911 1.00 47.03 105 ARG A C 1
ATOM 830 O O . ARG A 1 105 ? -13.578 21.556 4.032 1.00 47.03 105 ARG A O 1
ATOM 837 N N . ARG A 1 106 ? -12.962 21.957 1.908 1.00 43.78 106 ARG A N 1
ATOM 838 C CA . ARG A 1 106 ? -12.962 23.428 2.015 1.00 43.78 106 ARG A CA 1
ATOM 839 C C . ARG A 1 106 ? -14.197 24.103 1.410 1.00 43.78 106 ARG A C 1
ATOM 841 O O . ARG A 1 106 ? -14.362 25.289 1.610 1.00 43.78 106 ARG A O 1
ATOM 848 N N . THR A 1 107 ? -15.073 23.370 0.722 1.00 44.31 107 THR A N 1
ATOM 849 C CA . THR A 1 107 ? -16.253 23.942 0.041 1.00 44.31 107 THR A CA 1
ATOM 850 C C . THR A 1 107 ? -17.584 23.457 0.627 1.00 44.31 107 THR A C 1
ATOM 852 O O . THR A 1 107 ? -18.576 23.386 -0.087 1.00 44.31 107 THR A O 1
ATOM 855 N N . ARG A 1 108 ? -17.621 23.050 1.904 1.00 46.91 108 ARG A N 1
ATOM 856 C CA . ARG A 1 108 ? -18.874 22.694 2.598 1.00 46.91 108 ARG A CA 1
ATOM 857 C C . ARG A 1 108 ? -18.839 23.083 4.079 1.00 46.91 108 ARG A C 1
ATOM 859 O O . ARG A 1 108 ? -19.081 22.243 4.940 1.00 46.91 108 ARG A O 1
ATOM 866 N N . THR A 1 109 ? -18.492 24.339 4.356 1.00 44.56 109 THR A N 1
ATOM 867 C CA . THR A 1 109 ? -18.702 24.938 5.688 1.00 44.56 109 THR A CA 1
ATOM 868 C C . THR A 1 109 ? -19.082 26.426 5.647 1.00 44.56 109 THR A C 1
ATOM 870 O O . THR A 1 109 ? -19.281 27.002 6.704 1.00 44.56 109 THR A O 1
ATOM 873 N N . GLU A 1 110 ? -19.226 27.067 4.479 1.00 49.50 110 GLU A N 1
ATOM 874 C CA . GLU A 1 110 ? -19.420 28.534 4.427 1.00 49.50 110 GLU A CA 1
ATOM 875 C C . GLU A 1 110 ? -20.684 29.014 3.683 1.00 49.50 110 GLU A C 1
ATOM 877 O O . GLU A 1 110 ? -20.886 30.215 3.588 1.00 49.50 110 GLU A O 1
ATOM 882 N N . GLU A 1 111 ? -21.592 28.130 3.237 1.00 48.72 111 GLU A N 1
ATOM 883 C CA . GLU A 1 111 ? -22.839 28.555 2.550 1.00 48.72 111 GLU A CA 1
ATOM 884 C C . GLU A 1 111 ? -24.159 28.001 3.143 1.00 48.72 111 GLU A C 1
ATOM 886 O O . GLU A 1 111 ? -25.213 28.146 2.536 1.00 48.72 111 GLU A O 1
ATOM 891 N N . GLU A 1 112 ? -24.162 27.425 4.353 1.00 46.69 112 GLU A N 1
ATOM 892 C CA . GLU A 1 112 ? -25.398 26.961 5.033 1.00 46.69 112 GLU A CA 1
ATOM 893 C C . GLU A 1 112 ? -25.574 27.558 6.448 1.00 46.69 112 GLU A C 1
ATOM 895 O O . GLU A 1 112 ? -25.933 26.859 7.392 1.00 46.69 112 GLU A O 1
ATOM 900 N N . THR A 1 113 ? -25.338 28.864 6.630 1.00 44.69 113 THR A N 1
ATOM 901 C CA . THR A 1 113 ? -25.694 29.568 7.887 1.00 44.69 113 THR A CA 1
ATOM 902 C C . THR A 1 113 ? -26.519 30.846 7.723 1.00 44.69 113 THR A C 1
ATOM 904 O O . THR A 1 113 ? -26.822 31.484 8.725 1.00 44.69 113 THR A O 1
ATOM 907 N N . THR A 1 114 ? -26.991 31.206 6.525 1.00 47.41 114 THR A N 1
ATOM 908 C CA . THR A 1 114 ? -27.870 32.386 6.369 1.00 47.41 114 THR A CA 1
ATOM 909 C C . THR A 1 114 ? -29.370 32.101 6.418 1.00 47.41 114 THR A C 1
ATOM 911 O O . THR A 1 114 ? -30.136 33.050 6.350 1.00 47.41 114 THR A O 1
ATOM 914 N N . ASN A 1 115 ? -29.823 30.856 6.615 1.00 52.38 115 ASN A N 1
ATOM 915 C CA . ASN A 1 115 ? -31.260 30.555 6.745 1.00 52.38 115 ASN A CA 1
ATOM 916 C C . ASN A 1 115 ? -31.579 29.502 7.825 1.00 52.38 115 ASN A C 1
ATOM 918 O O . ASN A 1 115 ? -32.411 28.621 7.616 1.00 52.38 115 ASN A O 1
ATOM 922 N N . ALA A 1 116 ? -30.929 29.575 8.990 1.00 43.97 116 ALA A N 1
ATOM 923 C CA . ALA A 1 116 ? -31.429 28.874 10.173 1.00 43.97 116 ALA A CA 1
ATOM 924 C C . ALA A 1 116 ? -32.487 29.758 10.870 1.00 43.97 116 ALA A C 1
ATOM 926 O O . ALA A 1 116 ? -32.213 30.935 11.115 1.00 43.97 116 ALA A O 1
ATOM 927 N N . PRO A 1 117 ? -33.688 29.233 11.173 1.00 48.25 117 PRO A N 1
ATOM 928 C CA . PRO A 1 117 ? -34.744 30.001 11.820 1.00 48.25 117 PRO A CA 1
ATOM 929 C C . PRO A 1 117 ? -34.297 30.452 13.213 1.00 48.25 117 PRO A C 1
ATOM 931 O O . PRO A 1 117 ? -33.626 29.707 13.931 1.00 48.25 117 PRO A O 1
ATOM 934 N N . LEU A 1 118 ? -34.684 31.683 13.567 1.00 52.28 118 LEU A N 1
ATOM 935 C CA . LEU A 1 118 ? -34.575 32.270 14.90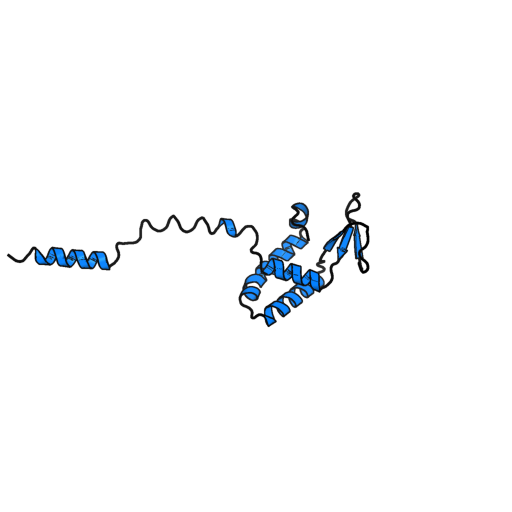4 1.00 52.28 118 LEU A CA 1
ATOM 936 C C . LEU A 1 118 ? -34.821 31.196 15.972 1.00 52.28 118 LEU A C 1
ATOM 938 O O 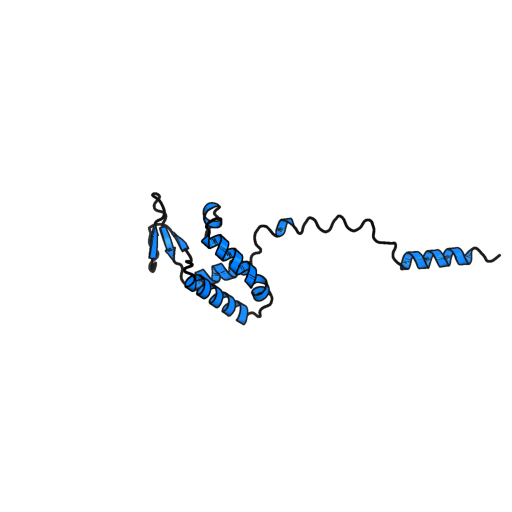. LEU A 1 118 ? -35.858 30.532 15.979 1.00 52.28 118 LEU A O 1
ATOM 942 N N . THR A 1 119 ? -33.835 30.995 16.841 1.00 60.12 119 THR A N 1
ATOM 943 C CA . THR A 1 119 ? -33.878 30.010 17.920 1.00 60.12 119 THR A CA 1
ATOM 944 C C . THR A 1 119 ? -35.142 30.191 18.763 1.00 60.12 119 THR A C 1
ATOM 946 O O . THR A 1 119 ? -35.536 31.311 19.077 1.00 60.12 119 THR A O 1
ATOM 949 N N . ALA A 1 120 ? -35.763 29.081 19.177 1.00 51.66 120 ALA A N 1
ATOM 950 C CA . ALA A 1 120 ? -36.990 29.067 19.985 1.00 51.66 120 ALA A CA 1
ATOM 951 C C . ALA A 1 120 ? -36.905 29.921 21.273 1.00 51.66 120 ALA A C 1
ATOM 953 O O . ALA A 1 120 ? -37.926 30.401 21.760 1.00 51.66 120 ALA A O 1
ATOM 954 N N . ALA A 1 121 ? -35.693 30.171 21.782 1.00 55.75 121 ALA A N 1
ATOM 955 C CA . ALA A 1 121 ? -35.448 31.099 22.884 1.00 55.75 121 ALA A CA 1
ATOM 956 C C . ALA A 1 121 ? -35.831 32.554 22.536 1.00 55.75 121 ALA A C 1
ATOM 958 O O . ALA A 1 121 ? -36.476 33.218 23.339 1.00 55.75 121 ALA A O 1
ATOM 959 N N . ALA A 1 122 ? -35.532 33.020 21.317 1.00 56.69 122 ALA A N 1
ATOM 960 C CA . ALA A 1 122 ? -35.855 34.376 20.868 1.00 56.69 122 ALA A CA 1
ATOM 961 C C . ALA A 1 122 ? -37.366 34.584 20.641 1.00 56.69 122 ALA A C 1
ATOM 963 O O . ALA A 1 122 ? -37.880 35.682 20.849 1.00 56.69 122 ALA A O 1
ATOM 964 N N . MET A 1 123 ? -38.099 33.527 20.264 1.00 56.00 123 MET A N 1
ATOM 965 C CA . MET A 1 123 ? -39.560 33.588 20.099 1.00 56.00 123 MET A CA 1
ATOM 966 C C . MET A 1 123 ? -40.305 33.657 21.440 1.00 56.00 123 MET A C 1
ATOM 968 O O . MET A 1 123 ? -41.337 34.321 21.534 1.00 56.00 123 MET A O 1
ATOM 972 N N . PHE A 1 124 ? -39.789 33.005 22.488 1.00 56.59 124 PHE A N 1
ATOM 973 C CA . PHE A 1 124 ? -40.430 33.009 23.807 1.00 56.59 124 PHE A CA 1
ATOM 974 C C . PHE A 1 124 ? -40.310 34.372 24.511 1.00 56.59 124 PHE A C 1
ATOM 976 O O . PHE A 1 124 ? -41.227 34.805 25.209 1.00 56.59 124 PHE A O 1
ATOM 983 N N . GLU A 1 125 ? -39.213 35.090 24.272 1.00 60.53 125 GLU A N 1
ATOM 984 C CA . GLU A 1 125 ? -38.934 36.378 24.913 1.00 60.53 125 GLU A CA 1
ATOM 985 C C . GLU A 1 125 ? -39.769 37.533 24.328 1.00 60.53 125 GLU A C 1
ATOM 987 O O . GLU A 1 125 ? -40.223 38.408 25.069 1.00 60.53 125 GLU A O 1
ATOM 992 N N . GLN A 1 126 ? -40.092 37.495 23.027 1.00 58.66 126 GLN A N 1
ATOM 993 C CA . GLN A 1 126 ? -41.002 38.479 22.423 1.00 58.66 126 GLN A CA 1
ATOM 994 C C . GLN A 1 126 ? -42.450 38.346 22.919 1.00 58.66 126 GLN A C 1
ATOM 996 O O . GLN A 1 126 ? -43.150 39.354 23.035 1.00 58.66 126 GLN A O 1
ATOM 1001 N N . HIS A 1 127 ? -42.908 37.137 23.259 1.00 54.28 127 HIS A N 1
ATOM 1002 C CA . HIS A 1 127 ? -44.291 36.936 23.701 1.00 54.28 127 HIS A CA 1
ATOM 1003 C C . HIS A 1 127 ? -44.536 37.426 25.142 1.00 54.28 127 HIS A C 1
ATOM 1005 O O . HIS A 1 127 ? -45.638 37.877 25.468 1.00 54.28 127 HIS A O 1
ATOM 1011 N N . GLN A 1 128 ? -43.505 37.434 25.999 1.00 58.62 128 GLN A N 1
ATOM 1012 C CA . GLN A 1 128 ? -43.621 38.036 27.334 1.00 58.62 128 GLN A CA 1
ATOM 1013 C C . GLN A 1 128 ? -43.680 39.569 27.297 1.00 58.62 128 GLN A C 1
ATOM 1015 O O . GLN A 1 128 ? -44.408 40.163 28.092 1.00 58.62 128 GLN A O 1
ATOM 1020 N N . GLN A 1 129 ? -42.977 40.219 26.364 1.00 59.84 129 GLN A N 1
ATOM 1021 C CA . GLN A 1 129 ? -42.972 41.686 26.272 1.00 59.84 129 GLN A CA 1
ATOM 1022 C C . GLN A 1 129 ? -44.279 42.254 25.701 1.00 59.84 129 GLN A C 1
ATOM 1024 O O . GLN A 1 129 ? -44.687 43.350 26.075 1.00 59.84 129 GLN A O 1
ATOM 1029 N N . GLN A 1 130 ? -44.978 41.507 24.841 1.00 59.00 130 GLN A N 1
ATOM 1030 C CA . GLN A 1 130 ? -46.276 41.935 24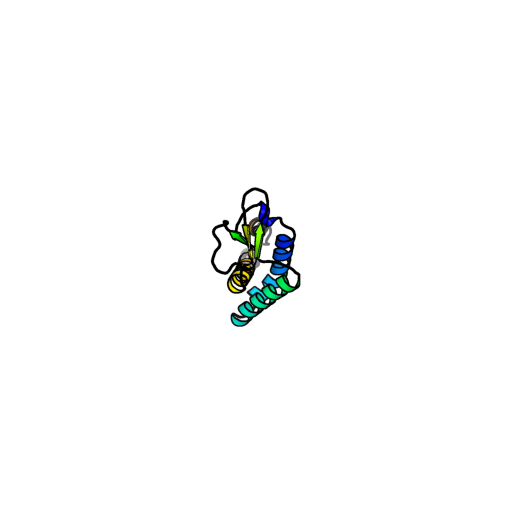.303 1.00 59.00 130 GLN A CA 1
ATOM 1031 C C . GLN A 1 130 ? -47.428 41.737 25.302 1.00 59.00 130 GLN A C 1
ATOM 1033 O O . GLN A 1 130 ? -48.390 42.501 25.296 1.00 59.00 130 GLN A O 1
ATOM 1038 N N . SER A 1 131 ? -47.310 40.765 26.212 1.00 58.94 131 SER A N 1
ATOM 1039 C CA . SER A 1 131 ? -48.357 40.451 27.195 1.00 58.94 131 SER A CA 1
ATOM 1040 C C . SER A 1 131 ? -48.420 41.440 28.370 1.00 58.94 131 SER A C 1
ATOM 1042 O O . SER A 1 131 ? -49.446 41.534 29.042 1.00 58.94 131 SER A O 1
ATOM 1044 N N . SER A 1 132 ? -47.351 42.201 28.631 1.00 56.22 132 SER A N 1
ATOM 1045 C CA . SER A 1 132 ? -47.290 43.183 29.726 1.00 56.22 132 SER A CA 1
ATOM 1046 C C . SER A 1 132 ? -47.770 44.589 29.340 1.00 56.22 132 SER A C 1
ATOM 1048 O O . SER A 1 132 ? -48.019 45.405 30.226 1.00 56.22 132 SER A O 1
ATOM 1050 N N . ALA A 1 133 ? -47.969 44.871 28.046 1.00 58.69 133 ALA A N 1
ATOM 1051 C CA . ALA A 1 133 ? -48.452 46.167 27.559 1.00 58.69 133 ALA A CA 1
ATOM 1052 C C . ALA A 1 133 ? -49.990 46.285 27.515 1.00 58.69 133 ALA A C 1
ATOM 1054 O O . ALA A 1 133 ? -50.515 47.378 27.316 1.00 58.69 133 ALA A O 1
ATOM 1055 N N . GLN A 1 134 ? -50.722 45.187 27.745 1.00 60.25 134 GLN A N 1
ATOM 1056 C CA . GLN A 1 134 ? -52.187 45.132 27.662 1.00 60.25 134 GLN A CA 1
ATOM 1057 C C . GLN A 1 134 ? -52.832 44.870 29.032 1.00 60.25 134 GLN A C 1
ATOM 1059 O O . GLN A 1 134 ? -53.704 44.020 29.192 1.00 60.25 134 GLN A O 1
ATOM 1064 N N . LYS A 1 135 ? -52.374 45.592 30.056 1.00 57.25 135 LYS A N 1
ATOM 1065 C CA . LYS A 1 135 ? -53.094 45.743 31.327 1.00 57.25 135 LYS A CA 1
ATOM 1066 C C . LYS A 1 135 ? -53.099 47.215 31.735 1.00 57.25 135 LYS A C 1
ATOM 1068 O O . LYS A 1 135 ? -52.275 47.654 32.534 1.00 57.25 135 LYS A O 1
ATOM 1073 N N . ARG A 1 136 ? -54.037 47.960 31.155 1.00 49.09 136 ARG A N 1
ATOM 1074 C CA . ARG A 1 136 ? -54.653 49.164 31.719 1.00 49.09 136 ARG A CA 1
ATOM 1075 C C . ARG A 1 136 ? -56.120 49.172 31.332 1.00 49.09 136 ARG A C 1
ATOM 1077 O O . ARG A 1 136 ? -56.397 48.792 30.175 1.00 49.09 136 ARG A O 1
#

InterPro domains:
  IPR049227 Domain of unknown function DUF6824 [PF20710] (1-96)

Foldseek 3Di:
DDPDPVVCPPPLNVVLLVVLVVCLVVLVPDDPVVVLVVLLVSLVVCVVVVHFDKDKDAPPDDPPFPDWDDDDPPRIIIGTDDDVVSSVVSVVSSPDDDPPPVVVVVPPDPPPDPDDPDPPVVVVVVVVVVVVVPDD

pLDDT: mean 72.78, std 17.71, range [43.78, 95.19]